Protein AF-A0A967CUB4-F1 (afdb_monomer)

Foldseek 3Di:
DDDPPVLVVLVVVLVVLVVVLVVLVVVVCCQQPVPNDGDPVSCVVCVVSVVVSVVSVVVSVVSVVVSVVVVVVPD

Mean predicted aligned error: 2.96 Å

Structure (mmCIF, N/CA/C/O backbone):
data_AF-A0A967CUB4-F1
#
_entry.id   AF-A0A967CUB4-F1
#
loop_
_atom_site.group_PDB
_atom_site.id
_atom_site.type_symbol
_atom_site.label_atom_id
_atom_site.label_alt_id
_atom_s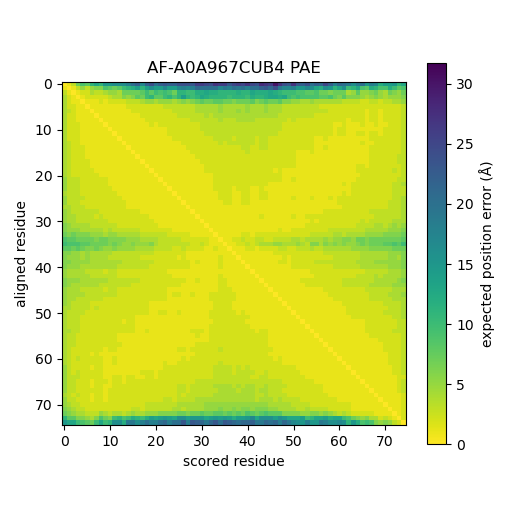ite.label_comp_id
_atom_site.label_asym_id
_atom_site.label_entity_id
_atom_site.label_seq_id
_atom_site.pdbx_PDB_ins_code
_atom_site.Cartn_x
_atom_site.Cartn_y
_atom_site.Cartn_z
_atom_site.occupancy
_atom_site.B_iso_or_equiv
_atom_site.auth_seq_id
_atom_site.auth_comp_id
_atom_site.auth_asym_id
_atom_site.auth_atom_id
_atom_site.pdbx_PDB_model_num
ATOM 1 N N . MET A 1 1 ? 22.722 -10.081 -12.039 1.00 54.50 1 MET A N 1
ATOM 2 C CA . MET A 1 1 ? 21.570 -10.668 -12.756 1.00 54.50 1 MET A CA 1
ATOM 3 C C . MET A 1 1 ? 20.736 -9.521 -13.302 1.00 54.50 1 MET A C 1
ATOM 5 O O . MET A 1 1 ? 20.519 -8.579 -12.553 1.00 54.50 1 MET A O 1
ATOM 9 N N . LEU A 1 2 ? 20.333 -9.569 -14.573 1.00 83.94 2 LEU A N 1
ATOM 10 C CA . LEU A 1 2 ? 19.428 -8.595 -15.201 1.00 83.94 2 LEU A CA 1
ATOM 11 C C . LEU A 1 2 ? 18.077 -9.279 -15.438 1.00 83.94 2 LEU A C 1
ATOM 13 O O . LEU A 1 2 ? 18.056 -10.443 -15.835 1.00 83.94 2 LEU A O 1
ATOM 17 N N . LEU A 1 3 ? 16.977 -8.583 -15.145 1.00 89.44 3 LEU A N 1
ATOM 18 C CA . LEU A 1 3 ? 15.623 -9.061 -15.427 1.00 89.44 3 LEU A CA 1
ATOM 19 C C . LEU A 1 3 ? 15.229 -8.632 -16.842 1.00 89.44 3 LEU A C 1
ATOM 21 O O . LEU A 1 3 ? 15.316 -7.448 -17.169 1.00 89.44 3 LEU A O 1
ATOM 25 N N . ASN A 1 4 ? 14.789 -9.589 -17.658 1.00 92.19 4 ASN A N 1
ATOM 26 C CA . ASN A 1 4 ? 14.169 -9.294 -18.949 1.00 92.19 4 ASN A CA 1
ATOM 27 C C . ASN A 1 4 ? 12.790 -8.660 -18.726 1.00 92.19 4 ASN A C 1
ATOM 29 O O . ASN A 1 4 ? 12.157 -8.914 -17.701 1.00 92.19 4 ASN A O 1
ATOM 33 N N . ASP A 1 5 ? 12.343 -7.832 -19.673 1.00 92.56 5 ASP A N 1
ATOM 34 C CA . ASP A 1 5 ? 11.015 -7.200 -19.658 1.00 92.56 5 ASP A CA 1
ATOM 35 C C . ASP A 1 5 ? 10.712 -6.420 -18.365 1.00 92.56 5 ASP A C 1
ATOM 37 O O . ASP A 1 5 ? 9.577 -6.369 -17.893 1.00 92.56 5 ASP A O 1
ATOM 41 N N . LEU A 1 6 ? 11.743 -5.793 -17.782 1.00 94.00 6 LEU A N 1
ATOM 42 C CA . LEU A 1 6 ? 11.678 -5.151 -16.466 1.00 94.00 6 LEU A CA 1
ATOM 43 C C . LEU A 1 6 ? 10.493 -4.184 -16.324 1.00 94.00 6 LEU A C 1
ATOM 45 O O . LEU A 1 6 ? 9.800 -4.226 -15.313 1.00 94.00 6 LEU A O 1
ATOM 49 N N . LEU A 1 7 ? 10.230 -3.337 -17.325 1.00 94.50 7 LEU A N 1
ATOM 50 C CA . LEU A 1 7 ? 9.117 -2.382 -17.264 1.00 94.50 7 LEU A CA 1
ATOM 51 C C . LEU A 1 7 ? 7.749 -3.072 -17.283 1.00 94.50 7 LEU A C 1
ATOM 53 O O . LEU A 1 7 ? 6.851 -2.645 -16.558 1.00 94.50 7 LEU A O 1
ATOM 57 N N . ALA A 1 8 ? 7.602 -4.166 -18.036 1.00 95.38 8 ALA A N 1
ATOM 58 C CA . ALA A 1 8 ? 6.380 -4.965 -18.027 1.00 95.38 8 ALA A CA 1
ATOM 59 C C . ALA A 1 8 ? 6.181 -5.643 -16.662 1.00 95.38 8 ALA A C 1
ATOM 61 O O . ALA A 1 8 ? 5.106 -5.544 -16.076 1.00 95.38 8 ALA A O 1
ATOM 62 N N . LEU A 1 9 ? 7.240 -6.225 -16.088 1.00 96.62 9 LEU A N 1
ATOM 63 C CA . LEU A 1 9 ? 7.201 -6.791 -14.735 1.00 96.62 9 LEU A CA 1
ATOM 64 C C . LEU A 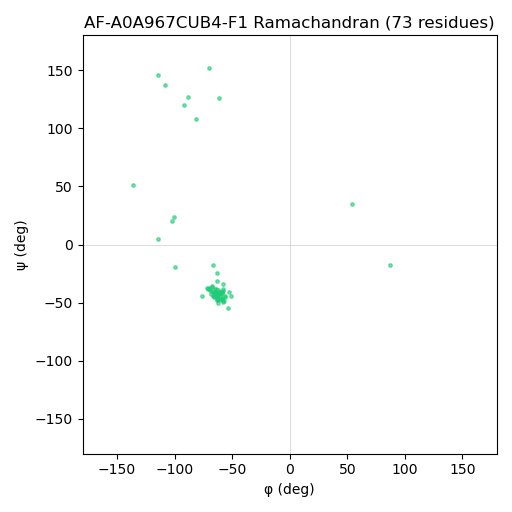1 9 ? 6.856 -5.731 -13.675 1.00 96.62 9 LEU A C 1
ATOM 66 O O . LEU A 1 9 ? 6.062 -5.991 -12.771 1.00 96.62 9 LEU A O 1
ATOM 70 N N . CYS A 1 10 ? 7.402 -4.518 -13.794 1.00 96.75 10 CYS A N 1
ATOM 71 C CA . CYS A 1 10 ? 7.049 -3.390 -12.934 1.00 96.75 10 CYS A CA 1
ATOM 72 C C . CYS A 1 10 ? 5.581 -2.974 -13.099 1.00 96.75 10 CYS A C 1
ATOM 74 O O . CYS A 1 10 ? 4.935 -2.642 -12.106 1.00 96.75 10 CYS A O 1
ATOM 76 N N . ALA A 1 11 ? 5.036 -3.002 -14.318 1.00 97.25 11 ALA A N 1
ATOM 77 C CA . ALA A 1 11 ? 3.623 -2.719 -14.559 1.00 97.25 11 ALA A CA 1
ATOM 78 C C . ALA A 1 11 ? 2.717 -3.772 -13.906 1.00 97.25 11 ALA A C 1
ATOM 80 O O . ALA A 1 11 ? 1.666 -3.434 -13.361 1.00 97.25 11 ALA A O 1
ATOM 81 N N . ASP A 1 12 ? 3.113 -5.042 -13.934 1.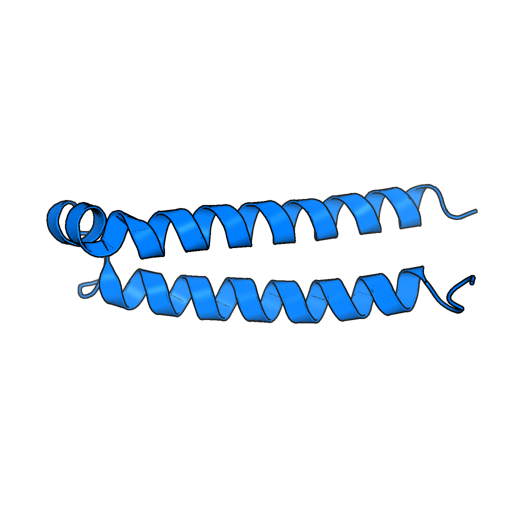00 97.94 12 ASP A N 1
ATOM 82 C CA . ASP A 1 12 ? 2.378 -6.135 -13.293 1.00 97.94 12 ASP A CA 1
ATOM 83 C C . ASP A 1 12 ? 2.421 -6.012 -11.764 1.00 97.94 12 ASP A C 1
ATOM 85 O O . ASP A 1 12 ? 1.389 -6.131 -11.096 1.00 97.94 12 ASP A O 1
ATOM 89 N N . ALA A 1 13 ? 3.593 -5.685 -11.216 1.00 97.62 13 ALA A N 1
ATOM 90 C CA . ALA A 1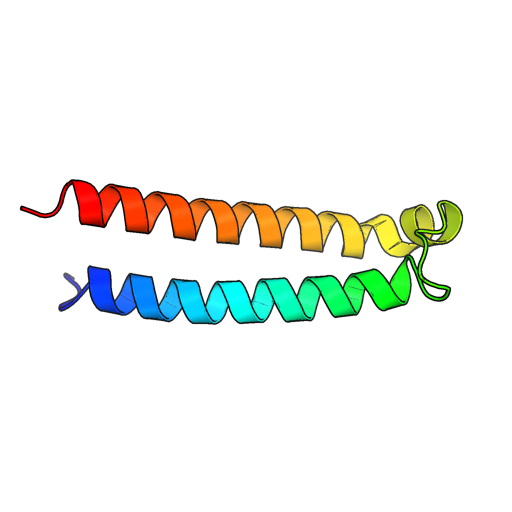 13 ? 3.774 -5.421 -9.794 1.00 97.62 13 ALA A CA 1
ATOM 91 C C . ALA A 1 13 ? 2.965 -4.202 -9.318 1.00 97.62 13 ALA A C 1
ATOM 93 O O . ALA A 1 13 ? 2.349 -4.268 -8.255 1.00 97.62 13 ALA A O 1
ATOM 94 N N . GLU A 1 14 ? 2.905 -3.117 -10.102 1.00 98.38 14 GLU A N 1
ATOM 95 C CA . GLU A 1 14 ? 2.054 -1.955 -9.803 1.00 98.38 14 GLU A CA 1
ATOM 96 C C . GLU A 1 14 ? 0.580 -2.359 -9.704 1.00 98.38 14 GLU A C 1
ATOM 98 O O . GLU A 1 14 ? -0.074 -2.017 -8.723 1.00 98.38 14 GLU A O 1
ATOM 103 N N . ARG A 1 15 ? 0.057 -3.150 -10.653 1.00 98.62 15 ARG A N 1
ATOM 104 C CA . ARG A 1 15 ? -1.350 -3.599 -10.615 1.00 98.62 15 ARG A CA 1
ATOM 105 C C . ARG A 1 15 ? -1.656 -4.462 -9.389 1.00 98.62 15 ARG A C 1
ATOM 107 O O . ARG A 1 15 ? -2.728 -4.338 -8.787 1.00 98.62 15 ARG A O 1
ATOM 114 N N . ALA A 1 16 ? -0.721 -5.327 -8.999 1.00 98.69 16 ALA A N 1
ATOM 115 C CA . ALA A 1 16 ? -0.845 -6.110 -7.774 1.00 98.69 16 ALA A CA 1
ATOM 116 C C . ALA A 1 16 ? -0.836 -5.208 -6.525 1.00 98.69 16 ALA A C 1
ATOM 118 O O . ALA A 1 16 ? -1.665 -5.382 -5.628 1.00 98.69 16 ALA A O 1
ATOM 119 N N . ALA A 1 17 ? 0.048 -4.208 -6.493 1.00 98.69 17 ALA A N 1
ATOM 120 C CA . ALA A 1 17 ? 0.143 -3.239 -5.409 1.00 98.69 17 ALA A CA 1
ATOM 121 C C . ALA A 1 17 ? -1.120 -2.363 -5.292 1.00 98.69 17 ALA A C 1
ATOM 123 O O . ALA A 1 17 ? -1.633 -2.196 -4.189 1.00 98.69 17 ALA A O 1
ATOM 124 N N . ASP A 1 18 ? -1.686 -1.892 -6.407 1.00 98.69 18 ASP A N 1
ATOM 125 C CA . ASP A 1 18 ? -2.948 -1.133 -6.449 1.00 98.69 18 ASP A CA 1
ATOM 126 C C . ASP A 1 18 ? -4.130 -1.945 -5.894 1.00 98.69 18 ASP A C 1
ATOM 128 O 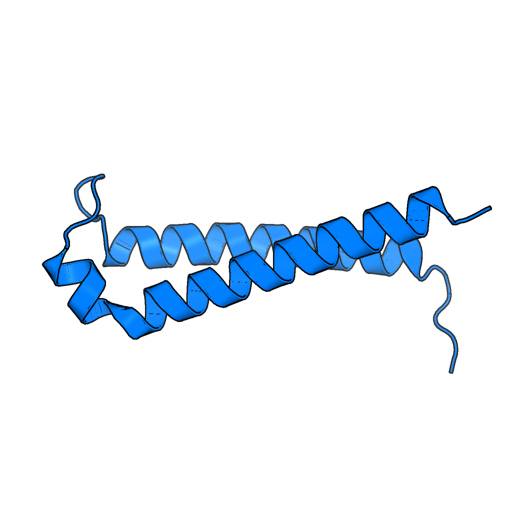O . ASP A 1 18 ? -4.982 -1.438 -5.151 1.00 98.69 18 ASP A O 1
ATOM 132 N N . THR A 1 19 ? -4.173 -3.237 -6.233 1.00 98.81 19 THR A N 1
ATOM 133 C CA . THR A 1 19 ? -5.182 -4.164 -5.706 1.00 98.81 19 THR A CA 1
ATOM 134 C C . THR A 1 19 ? -5.030 -4.308 -4.194 1.00 98.81 19 THR A C 1
ATOM 136 O O . THR A 1 19 ? -6.015 -4.217 -3.456 1.00 98.81 19 THR A O 1
ATOM 139 N N . TYR A 1 20 ? -3.795 -4.476 -3.717 1.00 98.75 20 TYR A N 1
ATOM 140 C CA . TYR A 1 20 ? -3.502 -4.570 -2.292 1.00 98.75 20 TYR A CA 1
ATOM 141 C C . TYR A 1 20 ? -3.849 -3.279 -1.536 1.00 98.75 20 TYR A C 1
ATOM 143 O O . TYR A 1 20 ? -4.519 -3.350 -0.507 1.00 98.75 20 TYR A O 1
ATOM 151 N N . GLU A 1 21 ? -3.486 -2.104 -2.065 1.00 98.81 21 GLU A N 1
ATOM 152 C CA . GLU A 1 21 ? -3.853 -0.797 -1.499 1.00 98.81 21 GLU A CA 1
ATOM 153 C C . GLU A 1 21 ? -5.375 -0.671 -1.355 1.00 98.81 21 GLU A C 1
ATOM 155 O O . GLU A 1 21 ? -5.875 -0.266 -0.305 1.00 98.81 21 GLU A O 1
ATOM 160 N N . THR A 1 22 ? -6.126 -1.071 -2.386 1.00 98.81 22 THR A N 1
ATOM 161 C CA . THR A 1 22 ? -7.593 -1.019 -2.380 1.00 98.81 22 THR A CA 1
ATOM 162 C C . THR A 1 22 ? -8.186 -1.908 -1.290 1.00 98.81 22 THR A C 1
ATOM 164 O O . THR A 1 22 ? -9.031 -1.454 -0.517 1.00 98.81 22 THR A O 1
ATOM 167 N N . VAL A 1 23 ? -7.732 -3.159 -1.181 1.00 98.81 23 VAL A N 1
ATOM 168 C CA . VAL A 1 23 ? -8.225 -4.089 -0.155 1.00 98.81 23 VAL A CA 1
ATOM 169 C C . VAL A 1 23 ? -7.836 -3.619 1.250 1.00 98.81 23 VAL A C 1
ATOM 171 O O . VAL A 1 23 ? -8.677 -3.641 2.152 1.00 98.81 23 VAL A O 1
ATOM 174 N N . ALA A 1 24 ? -6.604 -3.136 1.438 1.00 98.75 24 ALA A N 1
ATOM 175 C CA . ALA A 1 24 ? -6.135 -2.589 2.709 1.00 98.75 24 ALA A CA 1
ATOM 176 C C . ALA A 1 24 ? -6.953 -1.360 3.135 1.00 98.75 24 ALA A C 1
ATOM 178 O O . ALA A 1 24 ? -7.363 -1.268 4.294 1.00 98.75 24 ALA A O 1
ATOM 179 N N . ARG A 1 25 ? -7.268 -0.459 2.193 1.00 98.69 25 ARG A N 1
ATOM 180 C CA . ARG A 1 25 ? -8.134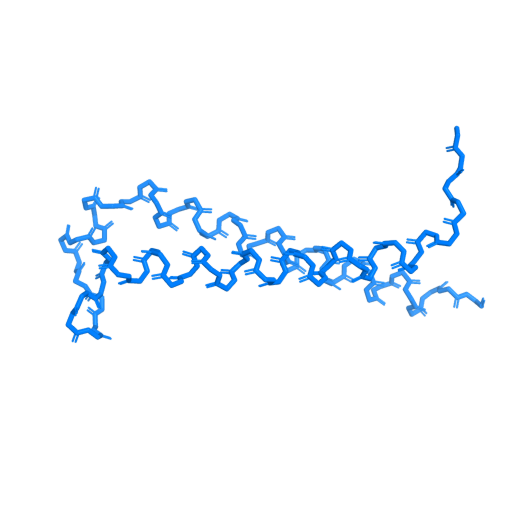 0.701 2.440 1.00 98.69 25 ARG A CA 1
ATOM 181 C C . ARG A 1 25 ? -9.503 0.273 2.947 1.00 98.69 25 ARG A C 1
ATOM 183 O O . ARG A 1 25 ? -9.966 0.805 3.951 1.00 98.69 25 ARG A O 1
ATOM 190 N N . GLU A 1 26 ? -10.151 -0.683 2.283 1.00 98.62 26 GLU A N 1
ATOM 191 C CA . GLU A 1 26 ? -11.479 -1.147 2.698 1.00 98.62 26 GLU A CA 1
ATOM 192 C C . GLU A 1 26 ? -11.444 -1.880 4.045 1.00 98.62 26 GLU A C 1
ATOM 194 O O . GLU A 1 26 ? -12.359 -1.721 4.855 1.00 98.62 26 GLU A O 1
ATOM 199 N N . ALA A 1 27 ? -10.384 -2.644 4.325 1.00 98.69 27 ALA A N 1
ATOM 200 C CA . ALA A 1 27 ? -10.189 -3.280 5.625 1.00 98.69 27 ALA A CA 1
ATOM 201 C C . ALA A 1 27 ? -10.063 -2.238 6.748 1.00 98.69 27 ALA A C 1
ATOM 203 O O . ALA A 1 27 ? -10.806 -2.304 7.727 1.00 98.69 27 ALA A O 1
ATOM 204 N N . VAL A 1 28 ? -9.201 -1.230 6.579 1.00 98.75 28 VAL A N 1
ATOM 205 C CA . VAL A 1 28 ? -9.043 -0.147 7.562 1.00 98.75 28 VAL A CA 1
ATOM 206 C C . VAL A 1 28 ? -10.316 0.683 7.684 1.00 98.75 28 VAL A C 1
ATOM 208 O O . VAL A 1 28 ? -10.738 0.993 8.795 1.00 98.75 28 VAL A O 1
ATOM 211 N N . ARG A 1 29 ? -11.000 0.984 6.575 1.00 98.50 29 ARG A N 1
ATOM 212 C CA . ARG A 1 29 ? -12.260 1.737 6.585 1.00 98.50 29 ARG A CA 1
ATOM 213 C C . ARG A 1 29 ? -13.337 1.058 7.430 1.00 98.50 29 ARG A C 1
ATOM 215 O O . ARG A 1 29 ? -14.042 1.750 8.158 1.00 98.50 29 ARG A O 1
ATOM 222 N N . LYS A 1 30 ? -13.448 -0.273 7.384 1.00 98.56 30 LYS A N 1
ATOM 223 C CA . LYS A 1 30 ? -14.385 -1.028 8.240 1.00 98.56 30 LYS A CA 1
ATOM 224 C C . LYS A 1 30 ? -14.066 -0.886 9.730 1.00 98.56 30 LYS A C 1
ATOM 226 O O . LYS A 1 30 ? -14.987 -0.900 10.540 1.00 98.56 30 LYS A O 1
ATOM 231 N N . LEU A 1 31 ? -12.789 -0.731 10.081 1.00 98.56 31 LEU A N 1
ATOM 232 C CA . LEU A 1 31 ? -12.338 -0.553 11.462 1.00 98.56 31 LEU A CA 1
ATOM 233 C C . LEU A 1 31 ? -12.611 0.866 11.981 1.00 98.56 31 LEU A C 1
ATOM 235 O O . LEU A 1 31 ? -13.103 1.021 13.097 1.00 98.56 31 LEU A O 1
ATOM 239 N N . ILE A 1 32 ? -12.322 1.890 11.170 1.00 98.69 32 ILE A N 1
ATOM 240 C CA . ILE A 1 32 ? -12.335 3.296 11.615 1.00 98.69 32 ILE A CA 1
ATOM 241 C C . ILE A 1 32 ? -13.604 4.066 11.237 1.00 98.69 32 ILE A C 1
ATOM 243 O O . ILE A 1 32 ? -13.867 5.117 11.811 1.00 98.69 32 ILE A O 1
ATOM 247 N N . ALA A 1 33 ? -14.376 3.591 10.258 1.00 98.38 33 ALA A N 1
ATOM 248 C CA . ALA A 1 33 ? -15.550 4.278 9.717 1.00 98.38 33 ALA A CA 1
ATOM 249 C C . ALA A 1 33 ? -16.761 3.342 9.504 1.00 98.38 33 ALA A C 1
ATOM 251 O O . ALA A 1 33 ? -17.351 3.341 8.417 1.00 98.38 33 ALA A O 1
ATOM 252 N N . PRO A 1 34 ? -17.184 2.555 10.515 1.00 97.19 34 PRO A N 1
ATOM 253 C CA . PRO A 1 34 ? -18.239 1.547 10.357 1.00 97.19 34 PRO A CA 1
ATOM 254 C C . PRO A 1 34 ? -19.608 2.134 9.975 1.00 97.19 34 PRO A C 1
ATOM 256 O O . PRO A 1 34 ? -20.415 1.448 9.361 1.00 97.19 34 PRO A O 1
ATOM 259 N N . GLN A 1 35 ? -19.861 3.408 10.298 1.00 95.94 35 GLN A N 1
ATOM 260 C CA . GLN A 1 35 ? -21.089 4.136 9.942 1.00 95.94 35 GLN A CA 1
ATOM 261 C C . GLN A 1 35 ? -20.884 5.090 8.748 1.00 95.94 35 GLN A C 1
ATOM 263 O O . GLN A 1 35 ? -21.612 6.063 8.570 1.00 95.94 35 GLN A O 1
ATOM 268 N N . GLY A 1 36 ? -19.840 4.862 7.945 1.00 95.69 36 GLY A N 1
ATOM 269 C CA . GLY A 1 36 ? -19.538 5.629 6.733 1.00 95.69 36 GLY A CA 1
ATOM 270 C C . GLY A 1 36 ? -18.696 6.892 6.944 1.00 95.69 36 GLY A C 1
ATOM 271 O O . GLY A 1 36 ? -18.084 7.363 5.985 1.00 95.69 36 GLY A O 1
ATOM 272 N N . LYS A 1 37 ? -18.598 7.406 8.176 1.00 97.69 37 LYS A N 1
ATOM 273 C CA . LYS A 1 37 ? -17.679 8.490 8.569 1.00 97.69 37 LYS A CA 1
ATOM 274 C C . LYS A 1 37 ? -16.642 7.977 9.560 1.00 97.69 37 LYS A C 1
ATOM 276 O O . LYS A 1 37 ? -16.964 7.118 10.375 1.00 97.69 37 LYS A O 1
ATOM 281 N N . VAL A 1 38 ? -15.423 8.513 9.479 1.00 98.12 38 VAL A N 1
ATOM 282 C CA . VAL A 1 38 ? -14.339 8.193 10.419 1.00 98.12 38 VAL A CA 1
ATOM 283 C C . VAL A 1 38 ? -14.753 8.610 11.826 1.00 98.12 38 VAL A C 1
ATOM 285 O O . VAL A 1 38 ? -15.121 9.762 12.052 1.00 98.12 38 VAL A O 1
ATOM 288 N N . ASP A 1 39 ? -14.682 7.668 12.757 1.00 98.56 39 ASP A N 1
ATOM 289 C CA . ASP A 1 39 ? -14.849 7.905 14.183 1.00 98.56 39 ASP A CA 1
ATOM 290 C C . ASP A 1 39 ? -13.464 8.167 14.805 1.00 98.56 39 ASP A C 1
ATOM 292 O O . ASP A 1 39 ? -12.598 7.289 14.739 1.00 98.56 39 ASP A O 1
ATOM 296 N N . PRO A 1 40 ? -13.224 9.339 15.422 1.00 98.25 40 PRO A N 1
ATOM 297 C CA . PRO A 1 40 ? -11.932 9.667 16.026 1.00 98.25 40 PRO A CA 1
ATOM 298 C C . PRO A 1 40 ? -11.476 8.681 17.109 1.00 98.25 40 PRO A C 1
ATOM 300 O O . PRO A 1 40 ? -10.284 8.410 17.219 1.00 98.25 40 PRO A O 1
ATOM 303 N N . LYS A 1 41 ? -12.402 8.111 17.892 1.0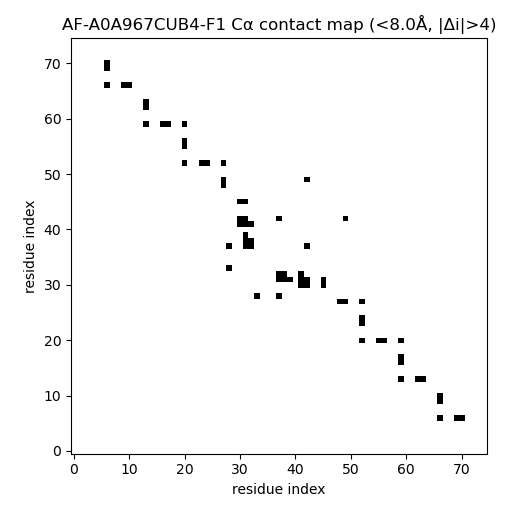0 98.56 41 LYS A N 1
ATOM 304 C CA . LYS A 1 41 ? -12.058 7.132 18.935 1.00 98.56 41 LYS A CA 1
ATOM 305 C C . LYS A 1 41 ? -11.645 5.800 18.325 1.00 98.56 41 LYS A C 1
ATOM 307 O O . LYS A 1 41 ? -10.740 5.151 18.841 1.00 98.56 41 LYS A O 1
ATOM 312 N N . LEU A 1 42 ? -12.301 5.389 17.239 1.00 98.75 42 LEU A N 1
ATOM 313 C CA . LEU A 1 42 ? -11.916 4.179 16.511 1.00 98.75 42 LEU A CA 1
ATOM 314 C C . LEU A 1 42 ? -10.602 4.381 15.759 1.00 98.75 42 LEU A C 1
ATOM 316 O O . LEU A 1 42 ? -9.783 3.475 15.748 1.00 98.75 42 LEU A O 1
ATOM 320 N N . LEU A 1 43 ? -10.373 5.562 15.181 1.00 98.62 43 LEU A N 1
ATOM 321 C CA . LEU A 1 43 ? -9.105 5.894 14.537 1.00 98.62 43 LEU A CA 1
ATOM 322 C C . LEU A 1 43 ? -7.934 5.824 15.524 1.00 98.62 43 LEU A C 1
ATOM 324 O O . LEU A 1 43 ? -6.907 5.246 15.188 1.00 98.62 43 LEU A O 1
ATOM 328 N N . GLU A 1 44 ? -8.105 6.363 16.733 1.00 98.62 44 GLU A N 1
ATOM 329 C CA . GLU A 1 44 ? -7.092 6.282 17.790 1.00 98.62 44 GLU A CA 1
ATOM 330 C C . GLU A 1 44 ? -6.882 4.836 18.261 1.00 98.62 44 GLU A C 1
ATOM 332 O O . GLU A 1 44 ? -5.753 4.364 18.361 1.00 98.62 44 GLU A O 1
ATOM 337 N N . ARG A 1 45 ? -7.968 4.081 18.481 1.00 98.75 45 ARG A N 1
ATOM 338 C CA . ARG A 1 45 ? -7.886 2.658 18.855 1.00 98.75 45 ARG A CA 1
ATOM 339 C C . ARG A 1 45 ? -7.148 1.828 17.799 1.00 98.75 45 ARG A C 1
ATOM 341 O O . ARG A 1 45 ? -6.376 0.940 18.139 1.00 98.75 45 ARG A O 1
ATOM 348 N N . GLU A 1 46 ? -7.403 2.110 16.527 1.00 98.75 46 GLU A N 1
ATOM 349 C CA . GLU A 1 46 ? -6.887 1.377 15.367 1.00 98.75 46 GLU A CA 1
ATOM 350 C C . GLU A 1 46 ? -5.697 2.097 14.715 1.00 98.75 46 GLU A C 1
ATOM 352 O O . GLU A 1 46 ? -5.406 1.893 13.531 1.00 98.75 46 GLU A O 1
ATOM 357 N N . GLN A 1 47 ? -4.994 2.947 15.473 1.00 98.75 47 GLN A N 1
ATOM 358 C CA . GLN A 1 47 ? -3.923 3.808 14.971 1.00 98.75 47 GLN A CA 1
ATOM 359 C C . GLN A 1 47 ? -2.862 3.011 14.206 1.00 98.75 47 GLN A C 1
ATOM 361 O O . GLN A 1 47 ? -2.422 3.445 13.141 1.00 98.75 47 GLN A O 1
ATOM 366 N N . PHE A 1 48 ? -2.487 1.830 14.700 1.00 98.75 48 PHE A N 1
ATOM 367 C CA . PHE A 1 48 ? -1.526 0.953 14.032 1.00 98.75 48 PHE A CA 1
ATOM 368 C C . PHE A 1 48 ? -1.985 0.555 12.622 1.00 98.75 48 PHE A C 1
ATOM 370 O O . PHE A 1 48 ? -1.224 0.689 11.666 1.00 98.75 48 PHE A O 1
ATOM 377 N N . ALA A 1 49 ? -3.242 0.129 12.469 1.00 98.69 49 ALA A N 1
ATOM 378 C CA . ALA A 1 49 ? -3.801 -0.243 11.172 1.00 98.69 49 ALA A CA 1
ATOM 379 C C . ALA A 1 49 ? -3.909 0.974 10.237 1.00 98.69 49 ALA A C 1
ATOM 381 O O . ALA A 1 49 ? -3.556 0.883 9.060 1.00 98.69 49 ALA A O 1
ATOM 382 N N . ALA A 1 50 ? -4.327 2.129 10.763 1.00 98.69 50 ALA A N 1
ATOM 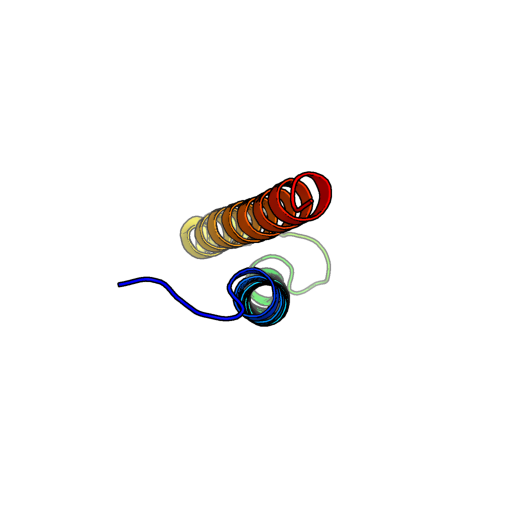383 C CA . ALA A 1 50 ? -4.412 3.369 9.996 1.00 98.69 50 ALA A CA 1
ATOM 384 C C . ALA A 1 50 ? -3.038 3.839 9.484 1.00 98.69 50 ALA A C 1
ATOM 386 O O . ALA A 1 50 ? -2.899 4.173 8.306 1.00 98.69 50 ALA A O 1
ATOM 387 N N . HIS A 1 51 ? -2.006 3.809 10.332 1.00 98.69 51 HIS A N 1
ATOM 388 C CA . HIS A 1 51 ? -0.641 4.167 9.937 1.00 98.69 51 HIS A CA 1
ATOM 389 C C . HIS A 1 51 ? -0.039 3.129 8.990 1.00 98.69 51 HIS A C 1
ATOM 391 O O . HIS A 1 51 ? 0.611 3.499 8.015 1.00 98.69 51 HIS A O 1
ATOM 397 N N . GLY A 1 52 ? -0.294 1.839 9.223 1.00 98.75 52 GLY A N 1
ATOM 398 C CA . GLY A 1 52 ? 0.094 0.772 8.304 1.00 98.75 52 GLY A CA 1
ATOM 399 C C . GLY A 1 52 ? -0.479 0.993 6.904 1.00 98.75 52 GLY A C 1
ATOM 400 O O . GLY A 1 52 ? 0.252 0.911 5.919 1.00 98.75 52 GLY A O 1
ATOM 401 N N . PHE A 1 53 ? -1.757 1.370 6.802 1.00 98.81 53 PHE A N 1
ATOM 402 C CA . PHE A 1 53 ? -2.359 1.737 5.521 1.00 98.81 53 PHE A CA 1
ATOM 403 C C . PHE A 1 53 ? -1.728 2.991 4.902 1.00 98.81 53 PHE A C 1
ATOM 405 O O . PHE A 1 53 ? -1.463 2.993 3.701 1.00 98.81 53 PHE A O 1
ATOM 412 N N . ALA A 1 54 ? -1.423 4.025 5.693 1.00 98.81 54 ALA A N 1
ATOM 413 C CA . ALA A 1 54 ? -0.736 5.214 5.186 1.00 98.81 54 ALA A CA 1
ATOM 414 C C . ALA A 1 54 ? 0.630 4.870 4.558 1.00 98.81 54 ALA A C 1
ATOM 416 O O . ALA A 1 54 ? 0.962 5.368 3.479 1.00 98.81 54 ALA A O 1
ATOM 417 N N . TRP A 1 55 ? 1.395 3.967 5.181 1.00 98.81 55 TRP A N 1
ATOM 418 C CA . TRP A 1 55 ? 2.637 3.449 4.606 1.00 98.81 55 TRP A CA 1
ATOM 419 C C . TRP A 1 55 ? 2.395 2.683 3.306 1.00 98.81 55 TRP A C 1
ATOM 421 O O . TRP A 1 55 ? 3.053 2.975 2.311 1.00 98.81 55 TRP A O 1
ATOM 431 N N . ILE A 1 56 ? 1.425 1.763 3.278 1.00 98.81 56 ILE A N 1
ATOM 432 C CA . ILE A 1 56 ? 1.066 1.020 2.060 1.00 98.81 56 ILE A CA 1
ATOM 433 C C . ILE A 1 56 ? 0.760 1.991 0.916 1.00 98.81 56 ILE A C 1
ATOM 435 O O . ILE A 1 56 ? 1.414 1.927 -0.122 1.00 98.81 56 ILE A O 1
ATOM 439 N N . ALA A 1 57 ? -0.165 2.931 1.121 1.00 98.81 57 ALA A N 1
ATOM 440 C CA . ALA A 1 57 ? -0.558 3.903 0.101 1.00 98.81 57 ALA A CA 1
ATOM 441 C C . ALA A 1 57 ? 0.632 4.745 -0.392 1.00 98.81 57 ALA A C 1
ATOM 443 O O . ALA A 1 57 ? 0.769 4.998 -1.590 1.00 98.81 57 ALA A O 1
ATOM 444 N N . THR A 1 58 ? 1.541 5.123 0.512 1.00 98.81 58 THR A N 1
ATOM 445 C CA . THR A 1 58 ? 2.762 5.865 0.163 1.00 98.81 58 THR A CA 1
ATOM 446 C C . THR A 1 58 ? 3.675 5.051 -0.754 1.00 98.81 58 THR A C 1
ATOM 448 O O . THR A 1 58 ? 4.141 5.560 -1.774 1.00 98.81 58 THR A O 1
ATOM 451 N N . TYR A 1 59 ? 3.911 3.778 -0.433 1.00 98.75 59 TYR A N 1
ATOM 452 C CA . TYR A 1 59 ? 4.759 2.908 -1.247 1.00 98.75 59 TYR A CA 1
ATOM 453 C C . TYR A 1 59 ? 4.130 2.584 -2.604 1.00 98.75 59 TYR A C 1
ATOM 455 O O . TYR A 1 59 ? 4.833 2.607 -3.613 1.00 98.75 59 TYR A O 1
ATOM 463 N N . VAL A 1 60 ? 2.818 2.342 -2.662 1.00 98.81 60 VAL A N 1
ATOM 464 C CA . VAL A 1 60 ? 2.127 2.114 -3.941 1.00 98.81 60 VAL A CA 1
ATOM 465 C C . VAL A 1 60 ? 2.186 3.363 -4.821 1.00 98.81 60 VAL A C 1
ATOM 467 O O . VAL A 1 60 ? 2.506 3.270 -6.007 1.00 98.81 60 VAL A O 1
ATOM 470 N N . ALA A 1 61 ? 1.995 4.553 -4.244 1.00 98.69 61 ALA A N 1
ATOM 471 C CA . ALA A 1 61 ? 2.188 5.805 -4.967 1.00 98.69 61 ALA A CA 1
ATOM 472 C C . ALA A 1 61 ? 3.630 5.959 -5.483 1.00 98.69 61 ALA A C 1
ATOM 474 O O . ALA A 1 61 ? 3.820 6.350 -6.635 1.00 98.69 61 ALA A O 1
ATOM 475 N N . ALA A 1 62 ? 4.637 5.615 -4.674 1.00 98.69 62 ALA A N 1
ATOM 476 C CA . ALA A 1 62 ? 6.040 5.667 -5.081 1.00 98.69 62 ALA A CA 1
ATOM 477 C C . ALA A 1 62 ? 6.347 4.704 -6.242 1.00 98.69 62 ALA A C 1
ATOM 479 O O . ALA A 1 62 ? 6.964 5.125 -7.218 1.00 98.69 62 ALA A O 1
ATOM 480 N N . ILE A 1 63 ? 5.863 3.456 -6.187 1.00 98.44 63 ILE A N 1
ATOM 481 C CA . ILE A 1 63 ? 5.985 2.468 -7.277 1.00 98.44 63 ILE A CA 1
ATOM 482 C C . ILE A 1 63 ? 5.378 3.026 -8.567 1.00 98.44 63 ILE A C 1
ATOM 484 O O . ILE A 1 63 ? 6.035 3.034 -9.610 1.00 98.44 63 ILE A O 1
ATOM 488 N N . ARG A 1 64 ? 4.159 3.572 -8.474 1.00 97.94 64 ARG A N 1
ATOM 489 C CA . ARG A 1 64 ? 3.431 4.152 -9.606 1.00 97.94 64 ARG A CA 1
ATOM 490 C C . ARG A 1 64 ? 4.201 5.291 -10.267 1.00 97.94 64 ARG A C 1
ATOM 492 O O . ARG A 1 64 ? 4.310 5.342 -11.490 1.00 97.94 64 ARG A O 1
ATOM 499 N N . GLN A 1 65 ? 4.742 6.216 -9.473 1.00 98.25 65 GLN A N 1
ATOM 500 C CA . GLN A 1 65 ? 5.521 7.332 -10.019 1.00 98.25 65 GLN A CA 1
ATOM 501 C C . GLN A 1 65 ? 6.869 6.877 -10.579 1.00 98.25 65 GLN A C 1
ATOM 503 O O . GLN A 1 65 ? 7.286 7.372 -11.623 1.00 98.25 65 GLN A O 1
ATOM 508 N N . MET A 1 66 ? 7.528 5.911 -9.938 1.00 97.62 66 MET A N 1
ATOM 509 C CA . MET A 1 66 ? 8.817 5.395 -10.390 1.00 97.62 66 MET A CA 1
ATOM 510 C C . MET A 1 66 ? 8.707 4.668 -11.732 1.00 97.62 66 MET A C 1
ATOM 512 O O . MET A 1 66 ? 9.516 4.928 -12.621 1.00 97.62 66 MET A O 1
ATOM 516 N N . ARG A 1 67 ? 7.687 3.816 -11.922 1.00 96.38 67 ARG A N 1
ATOM 517 C CA . ARG A 1 67 ? 7.455 3.163 -13.220 1.00 96.38 67 ARG A CA 1
ATOM 518 C C . ARG A 1 67 ? 7.155 4.190 -14.306 1.00 96.38 67 ARG A C 1
ATOM 520 O O . ARG A 1 67 ? 7.769 4.134 -15.363 1.00 96.38 67 ARG A O 1
ATOM 527 N N . ARG A 1 68 ? 6.260 5.149 -14.044 1.00 96.56 68 ARG A N 1
ATOM 528 C CA . ARG A 1 68 ? 5.927 6.213 -15.011 1.00 96.56 68 ARG A CA 1
ATOM 529 C C . ARG A 1 68 ? 7.146 7.037 -15.405 1.00 96.56 68 ARG A C 1
ATOM 531 O O . ARG A 1 68 ? 7.317 7.348 -16.579 1.00 96.56 68 ARG A O 1
ATOM 538 N N . TRP A 1 69 ? 7.994 7.382 -14.436 1.00 97.81 69 TRP A N 1
ATOM 539 C CA . TRP A 1 69 ? 9.267 8.040 -14.712 1.00 97.81 69 TRP A CA 1
ATOM 540 C C . TRP A 1 69 ? 10.148 7.172 -15.615 1.00 97.81 69 TRP A C 1
ATOM 542 O O . TRP A 1 69 ? 10.663 7.674 -16.610 1.00 97.81 69 TRP A O 1
ATOM 552 N N . ALA A 1 70 ? 10.284 5.880 -15.313 1.00 96.56 70 ALA A N 1
ATOM 553 C CA . ALA A 1 70 ? 11.107 4.977 -16.107 1.00 96.56 70 ALA A CA 1
ATOM 554 C C . ALA A 1 70 ? 10.577 4.829 -17.543 1.00 96.56 70 ALA A C 1
ATOM 556 O O . ALA A 1 70 ? 11.365 4.890 -18.475 1.00 96.56 70 ALA A O 1
ATOM 557 N N . GLU A 1 71 ? 9.261 4.721 -17.739 1.00 94.69 71 GLU A N 1
ATOM 558 C CA . GLU A 1 71 ? 8.630 4.667 -19.067 1.00 94.69 71 GLU A CA 1
ATOM 559 C C . GLU A 1 71 ? 8.833 5.951 -19.870 1.00 94.69 71 GLU A C 1
ATOM 561 O O . GLU A 1 71 ? 9.140 5.889 -21.054 1.00 94.69 71 GLU A O 1
ATOM 566 N N . ALA A 1 72 ? 8.720 7.118 -19.232 1.00 95.62 72 ALA A N 1
ATOM 567 C CA . ALA A 1 72 ? 8.949 8.403 -19.895 1.00 95.62 72 ALA A CA 1
ATOM 568 C C . ALA A 1 72 ? 10.413 8.620 -20.322 1.00 95.62 72 ALA A C 1
ATOM 570 O O . ALA A 1 72 ? 10.687 9.499 -21.135 1.00 95.62 72 ALA A O 1
ATOM 571 N N . ASN A 1 73 ? 11.346 7.850 -19.754 1.00 94.69 73 ASN A N 1
ATOM 572 C CA . ASN A 1 73 ? 12.778 7.920 -20.044 1.00 94.69 73 ASN A CA 1
ATOM 573 C C . ASN A 1 73 ? 13.306 6.638 -20.716 1.00 94.69 73 ASN A C 1
ATOM 575 O O . ASN A 1 73 ? 14.512 6.519 -20.939 1.00 94.69 73 ASN A O 1
ATOM 579 N N . ALA A 1 74 ? 12.428 5.683 -21.031 1.00 83.00 74 ALA A N 1
ATOM 580 C CA . ALA A 1 74 ? 12.764 4.507 -21.814 1.00 83.00 74 ALA A CA 1
ATOM 581 C C . ALA A 1 74 ? 12.732 4.918 -23.290 1.00 83.00 74 ALA A C 1
ATOM 583 O O . ALA A 1 74 ? 11.666 5.226 -23.818 1.00 83.00 74 ALA A O 1
ATOM 584 N N . GLY A 1 75 ? 13.916 5.014 -23.899 1.00 64.25 75 GLY A N 1
ATOM 585 C CA . GLY A 1 75 ? 14.087 5.363 -25.313 1.00 64.25 75 GLY A CA 1
ATOM 586 C C . GLY A 1 75 ? 13.433 4.363 -26.253 1.00 64.25 75 GLY A C 1
ATOM 587 O O . GLY A 1 75 ? 13.653 3.148 -26.048 1.00 64.25 75 GLY A O 1
#

Secondary structure (DSSP, 8-state):
---TTHHHHHHHHHHHHHHHHHHHHHHHHHHH-TTSS--HHHHHHTHHHHHHHHHHHHHHHHHHHHHHHHHHT--

Radius of gyration: 16.3 Å; Cα contacts (8 Å, 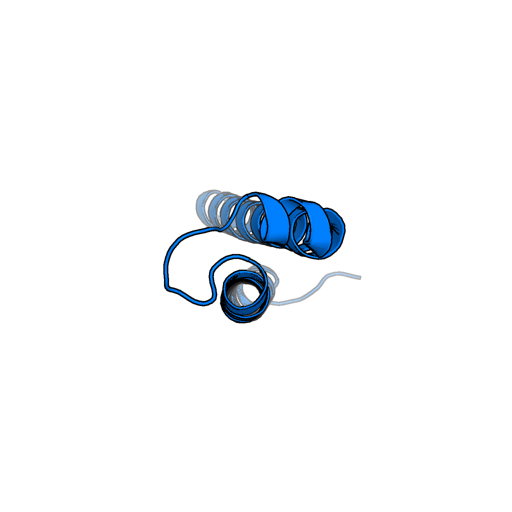|Δi|>4): 35; chains: 1; bounding box: 43×20×44 Å

Nearest PDB structures (foldseek):
  6hgc-assembly1_A  TM=4.225E-01  e=9.686E-01  Drosophila melanogaster
  5wbx-assembly1_B  TM=4.513E-01  e=3.472E+00  Homo sapiens

Solvent-accessible surface area (backbone atoms only — not comparable to full-atom values): 4230 Å² total; per-residue (Å²): 140,83,74,79,64,50,68,60,55,50,52,52,50,43,56,54,40,52,51,49,42,53,53,49,49,54,56,42,39,56,66,24,20,75,84,80,52,79,37,71,68,38,40,61,75,40,38,69,55,54,50,51,43,53,52,48,49,51,51,44,52,49,49,51,52,51,51,52,51,50,58,77,68,58,129

pLDDT: mean 96.28, std 6.81, range [54.5, 98.81]

Sequence (75 aa):
MLLNDLLALCADAERAADTYETVAREAVRKLIAPQGKVDPKLLEREQFAAHGFAWIATYVAAIRQMRRWAEANAG